Protein AF-A0A1S1P280-F1 (afdb_monomer)

Solvent-accessible surface area (backbone atoms only — not comparable to full-atom values): 3908 Å² total; per-residue (Å²): 108,70,71,56,54,54,50,50,34,53,51,30,50,53,49,38,56,53,44,56,58,50,34,60,53,27,56,74,65,75,33,60,67,60,29,50,52,44,52,53,50,36,53,49,34,52,52,52,33,51,52,52,50,51,54,51,51,54,51,51,53,56,59,71,69,51,77,81,75,82,125

Radius of gyration: 17.98 Å; Cα contacts (8 Å, |Δi|>4): 37; chains: 1; bounding box: 46×13×50 Å

Mean predicted aligned error: 6.28 Å

Structure (mmCIF, N/CA/C/O backbone):
data_AF-A0A1S1P280-F1
#
_entry.id   AF-A0A1S1P280-F1
#
loop_
_atom_site.group_PDB
_atom_site.id
_atom_site.type_symbol
_atom_site.label_atom_id
_atom_site.label_alt_id
_atom_site.label_comp_id
_atom_site.label_asym_id
_atom_site.label_entity_id
_atom_site.label_seq_id
_atom_site.pdbx_PDB_ins_code
_atom_site.Cartn_x
_atom_site.Cartn_y
_atom_site.Cartn_z
_atom_site.occupancy
_atom_site.B_iso_or_equiv
_atom_site.auth_seq_id
_atom_site.auth_comp_id
_atom_site.auth_asym_id
_atom_site.auth_atom_id
_atom_site.pdbx_PDB_model_num
ATOM 1 N N . MET A 1 1 ? -17.316 6.749 9.194 1.00 63.69 1 MET A N 1
ATOM 2 C CA . MET A 1 1 ? -15.847 6.946 9.208 1.00 63.69 1 MET A CA 1
ATOM 3 C C . MET A 1 1 ? -15.068 5.637 9.086 1.00 63.69 1 MET A C 1
ATOM 5 O O . MET A 1 1 ? -14.297 5.536 8.145 1.00 63.69 1 MET A O 1
ATOM 9 N N . MET A 1 2 ? -15.297 4.606 9.915 1.00 65.81 2 MET A N 1
ATOM 10 C CA . MET A 1 2 ? -14.585 3.316 9.763 1.00 65.81 2 MET A CA 1
ATOM 11 C C . MET A 1 2 ? -14.753 2.654 8.383 1.00 65.81 2 MET A C 1
ATOM 13 O O . MET A 1 2 ? -13.787 2.145 7.832 1.00 65.81 2 MET A O 1
ATOM 17 N N . LEU A 1 3 ? -15.948 2.732 7.781 1.00 74.69 3 LEU A N 1
ATOM 18 C CA . LEU A 1 3 ? -16.191 2.245 6.413 1.00 74.69 3 LEU A CA 1
ATOM 19 C C . LEU A 1 3 ? -15.325 2.950 5.353 1.00 74.69 3 LEU A C 1
ATOM 21 O O . LEU A 1 3 ? -14.934 2.327 4.372 1.00 74.69 3 LEU A O 1
ATOM 25 N N . MET A 1 4 ? -14.996 4.233 5.549 1.00 82.19 4 MET A N 1
ATOM 26 C CA . MET A 1 4 ? -14.094 4.955 4.645 1.00 82.19 4 MET A CA 1
ATOM 27 C C . MET A 1 4 ? -12.647 4.501 4.825 1.00 82.19 4 MET A C 1
ATOM 29 O O . MET A 1 4 ? -11.977 4.262 3.830 1.00 82.19 4 MET A O 1
ATOM 33 N N . ALA A 1 5 ? -12.190 4.324 6.069 1.00 78.31 5 ALA A N 1
ATOM 34 C CA . ALA A 1 5 ? -10.846 3.819 6.350 1.00 78.31 5 ALA A CA 1
ATOM 35 C C . ALA A 1 5 ? -10.649 2.395 5.799 1.00 78.31 5 ALA A C 1
ATOM 37 O O . ALA A 1 5 ? -9.667 2.137 5.110 1.00 78.31 5 ALA A O 1
ATOM 38 N N . ALA A 1 6 ? -11.628 1.503 5.990 1.00 83.56 6 ALA A N 1
ATOM 39 C CA . ALA A 1 6 ? -11.612 0.158 5.413 1.00 83.56 6 ALA A CA 1
ATOM 40 C C . ALA A 1 6 ? -11.546 0.183 3.876 1.00 83.56 6 ALA A C 1
ATOM 42 O O . ALA A 1 6 ? -10.769 -0.553 3.270 1.00 83.56 6 ALA A O 1
ATOM 43 N N . ARG A 1 7 ? -12.316 1.075 3.237 1.00 88.88 7 ARG A N 1
ATOM 44 C CA . ARG A 1 7 ? -12.273 1.272 1.782 1.00 88.88 7 ARG A CA 1
ATOM 45 C C . ARG A 1 7 ? -10.916 1.805 1.312 1.00 88.88 7 ARG A C 1
ATOM 47 O O . ARG A 1 7 ? -10.432 1.377 0.269 1.00 88.88 7 ARG A O 1
ATOM 54 N N . GLN A 1 8 ? -10.305 2.712 2.070 1.00 90.19 8 GLN A N 1
ATOM 55 C CA . GLN A 1 8 ? -8.989 3.272 1.766 1.00 90.19 8 GLN A CA 1
ATOM 56 C C . GLN A 1 8 ? -7.890 2.203 1.858 1.00 90.19 8 GLN A C 1
ATOM 58 O O . GLN A 1 8 ? -7.055 2.114 0.964 1.00 90.19 8 GLN A O 1
ATOM 63 N N . ILE A 1 9 ? -7.936 1.349 2.889 1.00 90.00 9 ILE A N 1
ATOM 64 C CA . ILE A 1 9 ? -7.028 0.202 3.043 1.00 90.00 9 ILE A CA 1
ATOM 65 C C . ILE A 1 9 ? -7.147 -0.724 1.831 1.00 90.00 9 ILE A C 1
ATOM 67 O O . ILE A 1 9 ? -6.144 -0.978 1.171 1.00 90.00 9 ILE A O 1
ATOM 71 N N . ALA A 1 10 ? -8.365 -1.150 1.482 1.00 91.12 10 ALA A N 1
ATOM 72 C CA . ALA A 1 10 ? -8.587 -2.017 0.324 1.00 91.12 10 ALA A CA 1
ATOM 73 C C . ALA A 1 10 ? -8.083 -1.377 -0.982 1.00 91.12 10 ALA A C 1
ATOM 75 O O . ALA A 1 10 ? -7.472 -2.044 -1.812 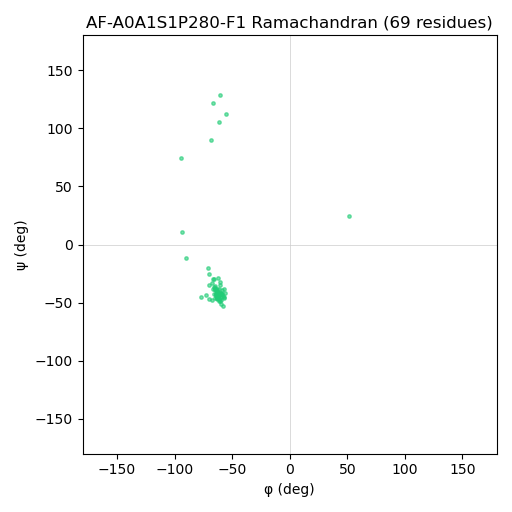1.00 91.12 10 ALA A O 1
ATOM 76 N N . SER A 1 11 ? -8.278 -0.064 -1.147 1.00 92.81 11 SER A N 1
ATOM 77 C CA . SER A 1 11 ? -7.764 0.673 -2.304 1.00 92.81 11 SER A CA 1
ATOM 78 C C . SER A 1 11 ? -6.234 0.704 -2.362 1.00 92.81 11 SER A C 1
ATOM 80 O O . SER A 1 11 ? -5.675 0.636 -3.454 1.00 92.81 11 SER A O 1
ATOM 82 N N . HIS A 1 12 ? -5.551 0.844 -1.224 1.00 91.62 12 HIS A N 1
ATOM 83 C CA . HIS A 1 12 ? -4.087 0.840 -1.173 1.00 91.62 12 HIS A CA 1
ATOM 84 C C . HIS A 1 12 ? -3.510 -0.548 -1.463 1.00 91.62 12 HIS A C 1
ATOM 86 O O . HIS A 1 12 ? -2.459 -0.648 -2.094 1.00 91.62 12 HIS A O 1
ATOM 92 N N . GLU A 1 13 ? -4.198 -1.608 -1.038 1.00 90.88 13 GLU A N 1
ATOM 93 C CA . GLU A 1 13 ? -3.796 -2.987 -1.326 1.00 90.88 13 GLU A CA 1
ATOM 94 C C . GLU A 1 13 ? -3.978 -3.343 -2.796 1.00 90.88 13 GLU A C 1
ATOM 96 O O . GLU A 1 13 ? -3.026 -3.816 -3.411 1.00 90.88 13 GLU A O 1
ATOM 101 N N . ALA A 1 14 ? -5.131 -3.009 -3.382 1.00 92.75 14 ALA A N 1
ATOM 102 C CA . ALA A 1 14 ? -5.372 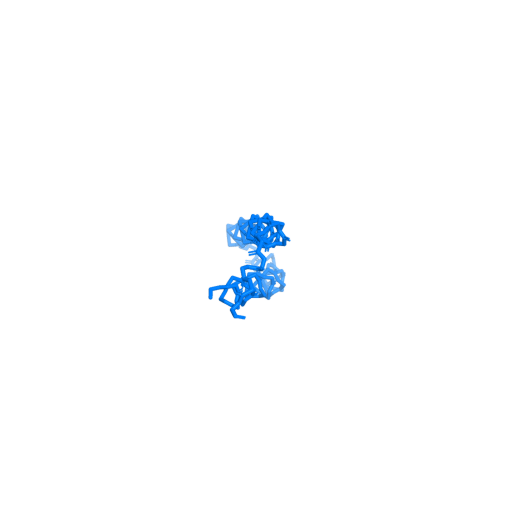-3.203 -4.810 1.00 92.75 14 ALA A CA 1
ATOM 103 C C . ALA A 1 14 ? -4.330 -2.460 -5.663 1.00 92.75 14 ALA A C 1
ATOM 105 O O . ALA A 1 14 ? -3.733 -3.039 -6.565 1.00 92.75 14 ALA A O 1
ATOM 106 N N . PHE A 1 15 ? -4.021 -1.203 -5.317 1.00 91.88 15 PHE A N 1
ATOM 107 C CA . PHE A 1 15 ? -2.952 -0.462 -5.990 1.00 91.88 15 PHE A CA 1
ATOM 108 C C . PHE A 1 15 ? -1.594 -1.165 -5.872 1.00 91.88 15 PHE A C 1
ATOM 110 O O . PHE A 1 15 ? -0.835 -1.200 -6.837 1.00 91.88 15 PHE A O 1
ATOM 117 N N . ALA A 1 16 ? -1.255 -1.698 -4.695 1.00 89.50 16 ALA A N 1
ATOM 118 C CA . ALA A 1 16 ? 0.020 -2.376 -4.494 1.00 89.50 16 ALA A CA 1
ATOM 119 C C . ALA A 1 16 ? 0.133 -3.658 -5.335 1.00 89.50 16 ALA A C 1
ATOM 121 O O . ALA A 1 16 ? 1.221 -3.954 -5.826 1.00 89.50 16 ALA A O 1
ATOM 122 N N . GLU A 1 17 ? -0.963 -4.395 -5.514 1.00 89.00 17 GLU A N 1
ATOM 123 C CA . GLU A 1 17 ? -1.032 -5.567 -6.395 1.00 89.00 17 GLU A CA 1
ATOM 124 C C . GLU A 1 17 ? -0.888 -5.172 -7.873 1.00 89.00 17 GLU A C 1
ATOM 126 O O . GLU A 1 17 ? -0.039 -5.722 -8.580 1.00 89.00 17 GLU A O 1
ATOM 131 N N . ASP A 1 18 ? -1.634 -4.159 -8.320 1.00 90.62 18 ASP A N 1
ATOM 132 C CA . ASP A 1 18 ? -1.576 -3.659 -9.698 1.00 90.62 18 ASP A CA 1
ATOM 133 C C . ASP A 1 18 ? -0.187 -3.104 -10.050 1.00 90.62 18 ASP A C 1
ATOM 135 O O . ASP A 1 18 ? 0.371 -3.389 -11.113 1.00 90.62 18 ASP A O 1
ATOM 139 N N . ALA A 1 19 ? 0.427 -2.358 -9.131 1.00 87.06 19 ALA A N 1
ATOM 140 C CA . ALA A 1 19 ? 1.743 -1.766 -9.331 1.00 87.06 19 ALA A CA 1
ATOM 141 C C . ALA A 1 19 ? 2.859 -2.816 -9.455 1.00 87.06 19 ALA A C 1
ATOM 143 O O . ALA A 1 19 ? 3.821 -2.587 -10.190 1.00 87.06 19 ALA A O 1
ATOM 144 N N . VAL A 1 20 ? 2.729 -3.986 -8.816 1.00 84.31 20 VAL A N 1
ATOM 145 C CA . VAL A 1 20 ? 3.653 -5.116 -9.032 1.00 84.31 20 VAL A CA 1
ATOM 146 C C . VAL A 1 20 ? 3.553 -5.633 -10.471 1.00 84.31 20 VAL A C 1
ATOM 148 O O . VAL A 1 20 ? 4.576 -5.941 -11.086 1.00 84.31 20 VAL A O 1
ATOM 151 N N . SER A 1 21 ? 2.348 -5.667 -11.046 1.00 84.81 21 SER A N 1
ATOM 152 C CA . SER A 1 21 ? 2.154 -6.024 -12.457 1.00 84.81 21 SER A CA 1
ATOM 153 C C . SER A 1 21 ? 2.828 -5.007 -13.386 1.00 84.81 21 SER A C 1
ATOM 155 O O . SER A 1 21 ? 3.567 -5.387 -14.299 1.00 84.81 21 SER A O 1
ATOM 157 N N . TRP A 1 22 ? 2.675 -3.707 -13.109 1.00 85.38 22 TRP A N 1
ATOM 158 C CA . TRP A 1 22 ? 3.308 -2.637 -13.891 1.00 85.38 22 TRP A CA 1
ATOM 159 C C . TRP A 1 22 ? 4.833 -2.605 -13.768 1.00 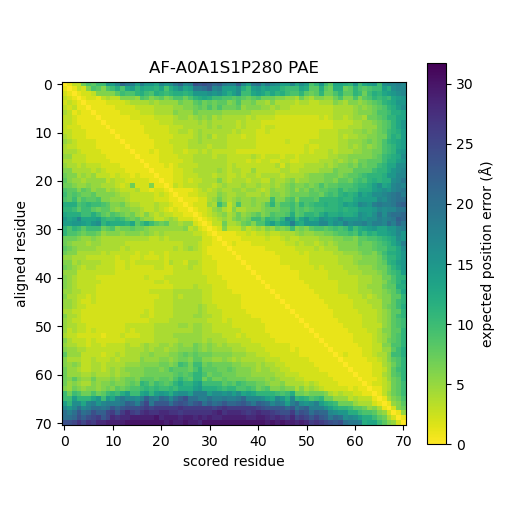85.38 22 TRP A C 1
ATOM 161 O O . TRP A 1 22 ? 5.505 -2.318 -14.757 1.00 85.38 22 TRP A O 1
ATOM 171 N N . MET A 1 23 ? 5.393 -2.961 -12.606 1.00 81.81 23 MET A N 1
ATOM 172 C CA . MET A 1 23 ? 6.846 -3.062 -12.424 1.00 81.81 23 MET A CA 1
ATOM 173 C C . MET A 1 23 ? 7.482 -4.014 -13.440 1.00 81.81 23 MET A C 1
ATOM 175 O O . MET A 1 23 ? 8.504 -3.680 -14.037 1.00 81.81 23 MET A O 1
ATOM 179 N N . SER A 1 24 ? 6.837 -5.155 -13.704 1.00 80.56 24 SER A N 1
ATOM 180 C CA . SER A 1 24 ? 7.325 -6.122 -14.694 1.00 80.56 24 SER A CA 1
ATOM 181 C C . SER A 1 24 ? 7.377 -5.546 -16.116 1.00 80.56 24 SER A C 1
ATOM 183 O O . SER A 1 24 ? 8.213 -5.950 -16.921 1.00 80.56 24 SER A O 1
ATOM 185 N N . ILE A 1 25 ? 6.508 -4.578 -16.428 1.00 83.88 25 ILE A N 1
ATOM 186 C CA . ILE A 1 25 ? 6.485 -3.875 -17.714 1.00 83.88 25 ILE A CA 1
ATOM 187 C C . ILE A 1 25 ? 7.618 -2.847 -17.763 1.00 83.88 25 ILE A C 1
ATOM 189 O O . ILE A 1 25 ? 8.339 -2.793 -18.755 1.00 83.88 25 ILE A O 1
ATOM 193 N N . THR A 1 26 ? 7.811 -2.065 -16.696 1.00 82.19 26 THR A N 1
ATOM 194 C CA . THR A 1 26 ? 8.884 -1.059 -16.638 1.00 82.19 26 THR A CA 1
ATOM 195 C C . THR A 1 26 ? 10.278 -1.680 -16.650 1.00 82.19 26 THR A C 1
ATOM 197 O O . THR A 1 26 ? 11.164 -1.150 -17.311 1.00 82.19 26 THR A O 1
ATOM 200 N N . GLU A 1 27 ? 10.458 -2.829 -15.992 1.00 79.12 27 GLU A N 1
ATOM 201 C CA . GLU A 1 27 ? 11.724 -3.573 -15.991 1.00 79.12 27 GLU A CA 1
ATOM 202 C C . GLU A 1 27 ? 12.048 -4.137 -17.380 1.00 79.12 27 GLU A C 1
ATOM 204 O O . GLU A 1 27 ? 13.193 -4.085 -17.808 1.00 79.12 27 GLU A O 1
ATOM 209 N N . ARG A 1 28 ? 11.043 -4.610 -18.132 1.00 82.56 28 ARG A N 1
ATOM 210 C CA . ARG A 1 28 ? 11.222 -5.068 -19.525 1.00 82.56 28 ARG A CA 1
ATOM 211 C C . ARG A 1 28 ? 11.492 -3.940 -20.518 1.00 82.56 28 ARG A C 1
ATOM 213 O O . ARG A 1 28 ? 11.945 -4.213 -21.624 1.00 82.56 28 ARG A O 1
ATOM 220 N N . ALA A 1 29 ? 11.148 -2.708 -20.159 1.00 82.56 29 ALA A N 1
ATOM 221 C CA . ALA A 1 29 ? 11.363 -1.522 -20.979 1.00 82.56 29 ALA A CA 1
ATOM 222 C C . ALA A 1 29 ? 12.691 -0.810 -20.654 1.00 82.56 29 ALA A C 1
ATOM 224 O O . ALA A 1 29 ? 12.864 0.331 -21.076 1.00 82.56 29 ALA A O 1
ATOM 225 N N . ASP A 1 30 ? 13.574 -1.440 -19.864 1.00 85.69 30 ASP A N 1
ATOM 226 C CA . ASP A 1 30 ? 14.829 -0.871 -19.346 1.00 85.69 30 ASP A CA 1
ATOM 227 C C . ASP A 1 30 ? 14.644 0.491 -18.641 1.00 85.69 30 ASP A C 1
ATOM 229 O O . ASP A 1 30 ? 15.564 1.302 -18.531 1.00 85.69 30 ASP A O 1
ATOM 233 N N . ASN A 1 31 ? 13.435 0.762 -18.133 1.00 87.12 31 ASN A N 1
ATOM 234 C CA . ASN A 1 31 ? 13.107 1.993 -17.422 1.00 87.12 31 ASN A CA 1
ATOM 235 C C . ASN A 1 31 ? 13.274 1.789 -15.912 1.00 87.12 31 ASN A C 1
ATOM 237 O O . ASN A 1 31 ? 12.299 1.658 -15.162 1.00 87.12 31 ASN A O 1
ATOM 241 N N . GLU A 1 32 ? 14.530 1.754 -15.467 1.00 85.75 32 GLU A N 1
ATOM 242 C CA . GLU A 1 32 ? 14.878 1.551 -14.057 1.00 85.75 32 GLU A CA 1
ATOM 243 C C . GLU A 1 32 ? 14.320 2.649 -13.140 1.00 85.75 32 GLU A C 1
ATOM 245 O O . GLU A 1 32 ? 13.897 2.355 -12.021 1.00 85.75 32 GLU A O 1
ATOM 250 N N . GLU A 1 33 ? 14.257 3.897 -13.615 1.00 89.50 33 GLU A N 1
ATOM 251 C CA . GLU A 1 33 ? 13.695 5.022 -12.858 1.00 89.50 33 GLU A CA 1
ATOM 252 C C . GLU A 1 33 ? 12.193 4.828 -12.607 1.00 89.50 33 GLU A C 1
ATOM 254 O O . GLU A 1 33 ? 11.722 4.951 -11.473 1.00 89.50 33 GLU A O 1
ATOM 259 N N . GLY A 1 34 ? 11.442 4.433 -13.640 1.00 88.31 34 GLY A N 1
ATOM 260 C CA . GLY A 1 34 ? 10.023 4.100 -13.521 1.00 88.31 34 GLY A CA 1
ATOM 261 C C . GLY A 1 34 ? 9.777 2.915 -12.585 1.00 88.31 34 GLY A C 1
ATOM 262 O O . GLY A 1 34 ? 8.878 2.967 -11.740 1.00 88.31 34 GLY A O 1
ATOM 263 N N . ALA A 1 35 ? 10.613 1.876 -12.671 1.00 86.81 35 ALA A N 1
ATOM 264 C CA . ALA A 1 35 ? 10.545 0.729 -11.770 1.00 86.81 35 ALA A CA 1
ATOM 265 C C . ALA A 1 35 ? 10.838 1.130 -10.311 1.00 86.81 35 ALA A C 1
ATOM 267 O O . ALA A 1 35 ? 10.130 0.706 -9.394 1.00 86.81 35 ALA A O 1
ATOM 268 N N . ALA A 1 36 ? 11.839 1.985 -10.074 1.00 88.75 36 ALA A N 1
ATOM 269 C CA . ALA A 1 36 ? 12.168 2.499 -8.746 1.00 88.75 36 ALA A CA 1
ATOM 270 C C . ALA A 1 36 ? 11.032 3.358 -8.161 1.00 88.75 36 ALA A C 1
ATOM 272 O O . ALA A 1 36 ? 10.666 3.177 -6.996 1.00 88.75 36 ALA A O 1
ATOM 273 N N . ALA A 1 37 ? 10.423 4.230 -8.971 1.00 90.44 37 ALA A N 1
ATOM 274 C CA . ALA A 1 37 ? 9.278 5.041 -8.563 1.00 90.44 37 ALA A CA 1
ATOM 275 C C . ALA A 1 37 ? 8.068 4.171 -8.178 1.0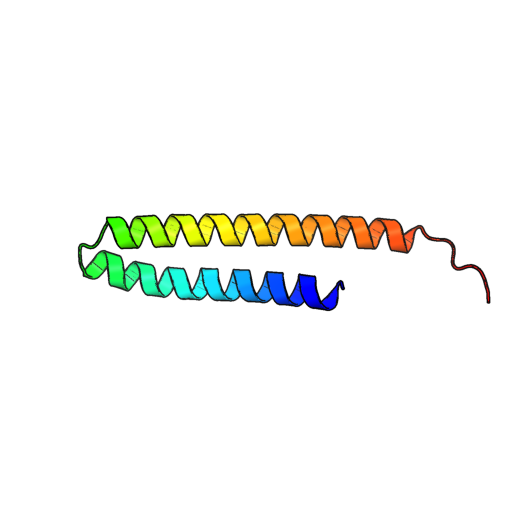0 90.44 37 ALA A C 1
ATOM 277 O O . ALA A 1 37 ? 7.442 4.399 -7.139 1.00 90.44 37 ALA A O 1
ATOM 278 N N . LEU A 1 38 ? 7.772 3.126 -8.959 1.00 89.81 38 LEU A N 1
ATOM 279 C CA . LEU A 1 38 ? 6.714 2.162 -8.639 1.00 89.81 38 LEU A CA 1
ATOM 280 C C . LEU A 1 38 ? 6.985 1.425 -7.323 1.00 89.81 38 LEU A C 1
ATOM 282 O O . LEU A 1 38 ? 6.097 1.358 -6.472 1.00 89.81 38 LEU A O 1
AT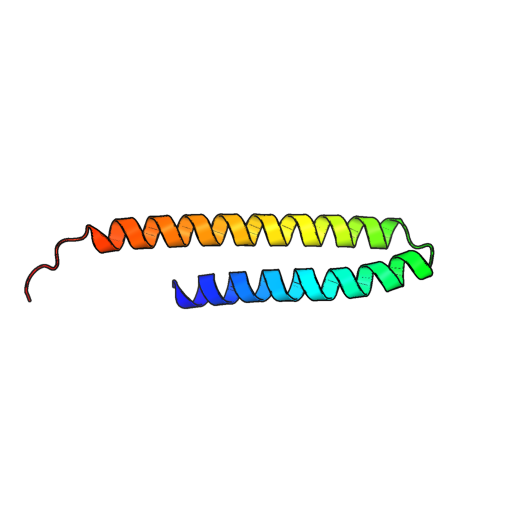OM 286 N N . ARG A 1 39 ? 8.215 0.942 -7.098 1.00 89.31 39 ARG A N 1
ATOM 287 C CA . ARG A 1 39 ? 8.600 0.294 -5.828 1.00 89.31 39 ARG A CA 1
ATOM 288 C C . ARG A 1 39 ? 8.425 1.228 -4.629 1.00 89.31 39 ARG A C 1
ATOM 290 O O . ARG A 1 39 ? 7.921 0.800 -3.585 1.00 89.31 39 ARG A O 1
ATOM 297 N N . ALA A 1 40 ? 8.807 2.498 -4.770 1.00 91.56 40 ALA A N 1
ATOM 298 C CA . ALA A 1 40 ? 8.635 3.501 -3.723 1.00 91.56 40 ALA A CA 1
ATOM 299 C C . ALA A 1 40 ? 7.149 3.734 -3.404 1.00 91.56 40 ALA A C 1
ATOM 301 O O . ALA A 1 40 ? 6.760 3.725 -2.233 1.00 91.56 40 ALA A O 1
ATOM 302 N N . MET A 1 41 ? 6.299 3.849 -4.430 1.00 92.12 41 MET A N 1
ATOM 303 C CA . MET A 1 41 ? 4.852 3.994 -4.248 1.00 92.12 41 MET A CA 1
ATOM 304 C C . MET A 1 41 ? 4.225 2.768 -3.578 1.00 92.12 41 MET A C 1
ATOM 306 O O . MET A 1 41 ? 3.464 2.928 -2.626 1.00 92.12 41 MET A O 1
ATOM 310 N N . VAL A 1 42 ? 4.567 1.549 -4.009 1.00 91.62 42 VAL A N 1
ATOM 311 C CA . VAL A 1 42 ? 4.082 0.305 -3.378 1.00 91.62 42 VAL A CA 1
ATOM 312 C C . VAL A 1 42 ? 4.445 0.269 -1.896 1.00 91.62 42 VAL A C 1
ATOM 314 O O . VAL A 1 42 ? 3.601 -0.038 -1.053 1.00 91.62 42 VAL A O 1
ATOM 317 N N . THR A 1 43 ? 5.691 0.612 -1.568 1.00 92.50 43 THR A N 1
ATOM 318 C CA . THR A 1 43 ? 6.177 0.637 -0.183 1.00 92.50 43 THR A CA 1
ATOM 319 C C . THR A 1 43 ? 5.397 1.646 0.657 1.00 92.50 43 THR A C 1
ATOM 321 O O . THR A 1 43 ? 4.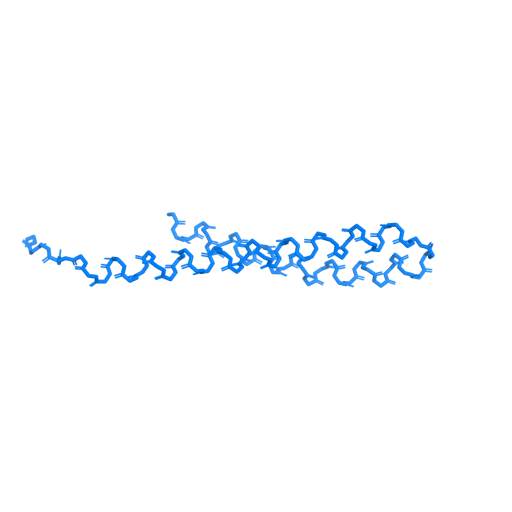910 1.305 1.735 1.00 92.50 43 THR A O 1
ATOM 324 N N . SER A 1 44 ? 5.209 2.863 0.140 1.00 94.19 44 SER A N 1
ATOM 325 C CA . SER A 1 44 ? 4.435 3.915 0.804 1.00 94.19 44 SER A CA 1
ATOM 326 C C . SER A 1 44 ? 2.980 3.496 1.046 1.00 94.19 44 SER A C 1
ATOM 328 O O . SER A 1 44 ? 2.503 3.588 2.176 1.00 94.19 44 SER A O 1
ATOM 330 N N . ARG A 1 45 ? 2.285 2.949 0.040 1.00 92.50 45 ARG A N 1
ATOM 331 C CA . ARG A 1 45 ? 0.877 2.531 0.181 1.00 92.50 45 ARG A CA 1
ATOM 332 C C . ARG A 1 45 ? 0.689 1.383 1.165 1.00 92.50 45 ARG A C 1
ATOM 334 O O . ARG A 1 45 ? -0.271 1.403 1.936 1.00 92.50 45 ARG A O 1
ATOM 341 N N . LYS A 1 46 ? 1.621 0.423 1.198 1.00 92.38 46 LYS A N 1
ATOM 342 C CA . LYS A 1 46 ? 1.627 -0.648 2.208 1.00 92.38 46 LYS A CA 1
ATOM 343 C C . LYS A 1 46 ? 1.828 -0.097 3.622 1.00 92.38 46 LYS A C 1
ATOM 345 O O . LYS A 1 46 ? 1.123 -0.526 4.533 1.00 92.38 46 LYS A O 1
ATOM 350 N N . ALA A 1 47 ? 2.736 0.865 3.802 1.00 93.06 47 ALA A N 1
ATOM 351 C CA . ALA A 1 47 ? 2.948 1.515 5.095 1.00 93.06 47 ALA A CA 1
ATOM 352 C C . ALA A 1 47 ? 1.697 2.283 5.560 1.00 93.06 47 ALA A C 1
ATOM 354 O O . ALA A 1 47 ? 1.252 2.111 6.692 1.00 93.06 47 ALA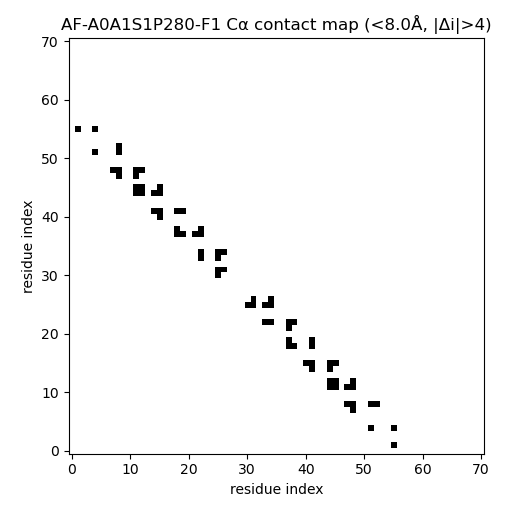 A O 1
ATOM 355 N N . GLU A 1 48 ? 1.070 3.060 4.673 1.00 92.88 48 GLU A N 1
ATOM 356 C CA . GLU A 1 48 ? -0.179 3.772 4.972 1.00 92.88 48 GLU A CA 1
ATOM 357 C C . GLU A 1 48 ? -1.321 2.808 5.337 1.00 92.88 48 GLU A C 1
ATOM 359 O O . GLU A 1 48 ? -2.062 3.058 6.287 1.00 92.88 48 GLU A O 1
ATOM 364 N N . ALA A 1 49 ? -1.456 1.686 4.620 1.00 92.25 49 ALA A N 1
ATOM 365 C CA . ALA A 1 49 ? -2.445 0.654 4.933 1.00 92.25 49 ALA A CA 1
ATOM 366 C C . ALA A 1 49 ? -2.216 0.026 6.317 1.00 92.25 49 ALA A C 1
ATOM 368 O O . ALA A 1 49 ? -3.178 -0.186 7.058 1.00 92.25 49 ALA A O 1
ATOM 369 N N . ALA A 1 50 ? -0.960 -0.239 6.688 1.00 92.88 50 ALA A N 1
ATOM 370 C CA . ALA A 1 50 ? -0.613 -0.761 8.008 1.00 92.88 50 ALA A CA 1
ATOM 371 C C . ALA A 1 50 ? -0.986 0.223 9.130 1.00 92.88 50 ALA A C 1
ATOM 373 O O . ALA A 1 50 ? -1.663 -0.172 10.078 1.00 92.88 50 ALA A O 1
ATOM 374 N N . ILE A 1 51 ? -0.647 1.508 8.977 1.00 92.88 51 ILE A N 1
ATOM 375 C CA . ILE A 1 51 ? -0.999 2.560 9.947 1.00 92.88 51 ILE A CA 1
ATOM 376 C C . ILE A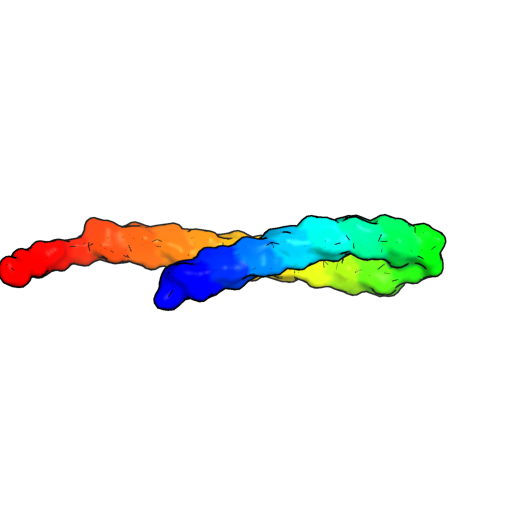 1 51 ? -2.520 2.669 10.100 1.00 92.88 51 ILE A C 1
ATOM 378 O O . ILE A 1 51 ? -3.041 2.721 11.212 1.00 92.88 51 ILE A O 1
ATOM 382 N N . MET A 1 52 ? -3.267 2.668 8.991 1.00 92.19 52 MET A N 1
ATOM 383 C CA . MET A 1 52 ? -4.729 2.742 9.048 1.00 92.19 52 MET A CA 1
ATOM 384 C C . MET A 1 52 ? -5.344 1.544 9.783 1.00 92.19 52 MET A C 1
ATOM 386 O O . MET A 1 52 ? -6.296 1.725 10.543 1.00 92.19 52 MET A O 1
ATOM 390 N N . ARG A 1 53 ? -4.796 0.336 9.601 1.00 92.31 53 ARG A N 1
ATOM 391 C CA . ARG A 1 53 ? -5.230 -0.857 10.346 1.00 92.31 53 ARG A CA 1
ATOM 392 C C . ARG A 1 53 ? -4.980 -0.729 11.839 1.00 92.31 53 ARG A C 1
ATOM 394 O O . ARG A 1 53 ? -5.867 -1.053 12.622 1.00 92.31 53 ARG A O 1
ATOM 401 N N . GLU A 1 54 ? -3.805 -0.246 12.219 1.00 93.69 54 GLU A N 1
ATOM 402 C CA . GLU A 1 54 ? -3.440 -0.030 13.618 1.00 93.69 54 GLU A CA 1
ATOM 403 C C . GLU A 1 54 ? -4.382 0.980 14.286 1.00 93.69 54 GLU A C 1
ATOM 405 O O . GLU A 1 54 ? -4.980 0.686 15.321 1.00 93.69 54 GLU A O 1
ATOM 410 N N . VAL A 1 55 ? -4.627 2.124 13.637 1.00 91.38 55 VAL A N 1
ATOM 411 C CA . VAL A 1 55 ? -5.571 3.143 14.124 1.00 91.38 55 VAL A CA 1
ATOM 412 C C . VAL A 1 55 ? -6.988 2.581 14.254 1.00 91.38 55 VAL A C 1
ATOM 414 O O . VAL A 1 55 ? -7.663 2.839 15.252 1.00 91.38 55 VAL A O 1
ATOM 417 N N . MET A 1 56 ? -7.454 1.793 13.278 1.00 89.56 56 MET A N 1
ATOM 418 C CA . MET A 1 56 ? -8.761 1.135 13.365 1.00 89.56 56 MET A CA 1
ATOM 419 C C . MET A 1 56 ? -8.831 0.139 14.528 1.00 89.56 56 MET A C 1
ATOM 421 O O . MET A 1 56 ? -9.851 0.094 15.214 1.00 89.56 56 MET A O 1
ATOM 425 N N . GLY A 1 57 ? -7.760 -0.621 14.772 1.00 89.69 57 GLY A N 1
ATOM 426 C CA . GLY A 1 57 ? -7.649 -1.529 15.913 1.00 89.69 57 GLY A CA 1
ATOM 427 C C . GLY A 1 57 ? -7.736 -0.786 17.245 1.00 89.69 57 GLY A C 1
ATOM 428 O O . GLY A 1 57 ? -8.557 -1.138 18.089 1.00 89.69 57 GLY A O 1
ATOM 429 N N . HIS A 1 58 ? -6.977 0.300 17.404 1.00 89.56 58 HIS A N 1
ATOM 430 C CA . HIS A 1 58 ? -7.045 1.143 18.599 1.00 89.56 58 HIS A CA 1
ATOM 431 C C . HIS A 1 58 ? -8.432 1.749 18.815 1.00 89.56 58 HIS A C 1
ATOM 433 O O . HIS A 1 58 ? -8.946 1.722 19.932 1.00 89.56 58 HIS A O 1
ATOM 439 N N . LEU A 1 59 ? -9.067 2.256 17.755 1.00 88.50 59 LEU A N 1
ATOM 440 C CA . LEU A 1 59 ? -10.413 2.815 17.850 1.00 88.50 59 LEU A CA 1
ATOM 441 C C . LEU A 1 59 ? -11.439 1.752 18.266 1.00 88.50 59 LEU A C 1
ATOM 443 O O . LEU A 1 59 ? -12.330 2.047 19.059 1.00 88.50 59 LEU A O 1
ATOM 447 N N . ALA A 1 60 ? -11.311 0.522 17.764 1.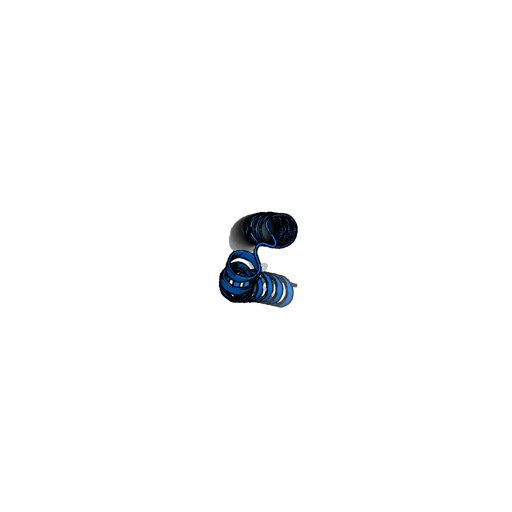00 87.31 60 ALA A N 1
ATOM 448 C CA . ALA A 1 60 ? -12.169 -0.586 18.167 1.00 87.31 60 ALA A CA 1
ATOM 449 C C . ALA A 1 60 ? -12.003 -0.929 19.656 1.00 87.31 60 ALA A C 1
ATOM 451 O O . ALA A 1 60 ? -13.010 -1.115 20.337 1.00 87.31 60 ALA A O 1
ATOM 452 N N . CYS A 1 61 ? -10.768 -0.939 20.175 1.00 89.25 61 CYS A N 1
ATOM 453 C CA . CYS A 1 61 ? -10.514 -1.127 21.606 1.00 89.25 61 CYS A CA 1
ATOM 454 C C . CYS A 1 61 ? -11.196 -0.035 22.441 1.00 89.25 61 CYS A C 1
ATOM 456 O O . CYS A 1 61 ? -11.987 -0.356 23.324 1.00 89.25 61 CYS A O 1
ATOM 458 N N . VAL A 1 62 ? -10.982 1.243 22.105 1.00 87.81 62 VAL A N 1
ATOM 459 C CA . VAL A 1 62 ? -11.595 2.371 22.833 1.00 87.81 62 VAL A CA 1
ATOM 460 C C . VAL A 1 62 ? -13.121 2.265 22.844 1.00 87.81 62 VAL A C 1
ATOM 462 O O . VAL A 1 62 ? -13.744 2.419 23.888 1.00 87.81 62 VAL A O 1
ATOM 465 N N . LEU A 1 63 ? -13.738 1.961 21.699 1.00 85.62 63 LEU A N 1
ATOM 466 C CA . LEU A 1 63 ? -15.193 1.815 21.608 1.00 85.62 63 LEU A CA 1
ATOM 467 C C . LEU A 1 63 ? -15.723 0.606 22.387 1.00 85.62 63 LEU A C 1
ATOM 469 O O . LEU A 1 63 ? -16.850 0.656 22.868 1.00 85.62 63 LEU A O 1
ATOM 473 N N . SER A 1 64 ? -14.935 -0.463 22.525 1.00 85.75 64 SER A N 1
ATOM 474 C CA . SER A 1 64 ? -15.317 -1.637 23.322 1.00 85.75 64 SER A CA 1
ATOM 475 C C . SER A 1 64 ? -15.333 -1.362 24.829 1.00 85.75 64 SER A C 1
ATOM 477 O O . SER A 1 64 ? -16.067 -2.015 25.566 1.00 85.75 64 SER A O 1
ATOM 479 N N . GLU A 1 65 ? -14.552 -0.377 25.271 1.00 86.88 65 GLU A N 1
ATOM 480 C CA . GLU A 1 65 ? -14.451 0.050 26.668 1.00 86.88 65 GLU A CA 1
ATOM 481 C C . GLU A 1 65 ? -15.462 1.150 27.021 1.00 86.88 65 GLU A C 1
ATOM 483 O O . GLU A 1 65 ? -15.661 1.450 28.200 1.00 86.88 65 GLU A O 1
ATOM 488 N N . MET A 1 66 ? -16.124 1.751 26.024 1.00 81.44 66 MET A N 1
ATOM 489 C CA . MET A 1 66 ? -17.150 2.756 26.277 1.00 81.44 66 MET A CA 1
ATOM 490 C C . MET A 1 66 ? -18.357 2.101 26.962 1.00 81.44 66 MET A C 1
ATOM 492 O O . MET A 1 66 ? -18.954 1.175 26.402 1.00 81.44 66 MET A O 1
ATOM 496 N N . PRO A 1 67 ? -18.755 2.569 28.160 1.00 75.31 67 PRO A N 1
ATOM 497 C CA . PRO A 1 67 ? -19.932 2.043 28.823 1.00 75.31 67 PRO A CA 1
ATOM 498 C C . PRO A 1 67 ? -21.147 2.281 27.929 1.00 75.31 67 PRO A C 1
ATOM 500 O O . PRO A 1 67 ? -21.392 3.398 27.473 1.00 75.31 67 PRO A O 1
ATOM 503 N N . ILE A 1 68 ? -21.916 1.218 27.684 1.00 67.25 68 ILE A N 1
ATOM 504 C CA . ILE A 1 68 ? -23.246 1.337 27.093 1.00 67.25 68 ILE A CA 1
ATOM 505 C C . ILE A 1 68 ? -24.096 2.022 28.161 1.00 67.25 68 ILE A C 1
ATOM 507 O O . ILE A 1 68 ? -24.647 1.362 29.045 1.00 67.25 68 ILE A O 1
ATOM 511 N N . GLU A 1 69 ? -24.139 3.353 28.140 1.00 65.25 69 GLU A N 1
ATOM 512 C CA . GLU A 1 69 ? -25.147 4.088 28.888 1.00 65.25 69 GLU A CA 1
ATOM 513 C C . GLU A 1 69 ? -26.499 3.539 28.431 1.00 65.25 69 GLU A C 1
ATOM 515 O O . GLU A 1 69 ? -26.865 3.615 27.257 1.00 65.25 69 GLU A O 1
ATOM 520 N N . LYS A 1 70 ? -27.181 2.851 29.352 1.00 51.91 70 LYS A N 1
ATOM 521 C CA . LYS A 1 70 ? -28.509 2.293 29.121 1.00 51.91 70 LYS A CA 1
ATOM 522 C C . LYS A 1 70 ? -29.442 3.461 28.811 1.00 51.91 70 LYS A C 1
ATOM 524 O O . LYS A 1 70 ? -29.765 4.225 29.719 1.00 51.91 70 LYS A O 1
ATOM 529 N N . ALA A 1 71 ? -29.807 3.595 27.539 1.00 46.16 71 ALA A N 1
ATOM 530 C CA . ALA A 1 71 ? -30.944 4.393 27.098 1.00 46.16 71 ALA A CA 1
ATOM 531 C C . ALA A 1 71 ? -32.250 3.859 27.704 1.00 46.16 71 ALA A C 1
ATOM 533 O O . ALA A 1 71 ? -32.342 2.622 27.911 1.00 46.16 71 ALA A O 1
#

Foldseek 3Di:
DLVVLVVLLVVLVVLLVVLVVVLVVCVVVVNVVSNVVSVVSSVVSVVSSVVSVVVSVVVVVVVVPDDPPPD

Organism: Methylorubrum extorquens (NCBI:txid408)

pLDDT: mean 85.65, std 9.22, range [46.16, 94.19]

Nearest PDB structures (foldseek):
  6tz5-assembly1_AA  TM=9.166E-01  e=3.103E+00  Homo sapiens

Sequence (71 aa):
MMLMAARQIASHEAFAEDAVSWMSITERADNEEGAAALRAMVTSRKAEAAIMREVMGHLACVLSEMPIEKA

Secondary structure (DSSP, 8-state):
-HHHHHHHHHHHHHHHHHHHHHHHHHHHTT-HHHHHHHHHHHHHHHHHHHHHHHHHHHHHHHHHHS-----